Protein AF-A0A2V9UXM9-F1 (afdb_monomer)

Structure (mmCIF, N/CA/C/O backbone):
data_AF-A0A2V9UXM9-F1
#
_entry.id   AF-A0A2V9UXM9-F1
#
loop_
_atom_site.group_PDB
_atom_site.id
_atom_site.type_symbol
_atom_site.label_atom_id
_atom_site.label_alt_id
_atom_site.label_comp_id
_atom_site.label_asym_id
_atom_site.label_entity_id
_atom_site.label_seq_id
_atom_site.pdbx_PDB_ins_code
_atom_site.Cartn_x
_atom_site.Cartn_y
_atom_site.Cartn_z
_atom_site.occupancy
_atom_site.B_iso_or_equiv
_atom_site.auth_seq_id
_atom_site.auth_comp_id
_atom_site.auth_asym_id
_atom_site.auth_atom_id
_atom_site.pdbx_PDB_model_num
ATOM 1 N N . MET A 1 1 ? 67.123 53.754 -34.603 1.00 48.16 1 MET A N 1
ATOM 2 C CA . MET A 1 1 ? 66.438 54.864 -33.913 1.00 48.16 1 MET A CA 1
ATOM 3 C C . MET A 1 1 ? 65.386 55.416 -34.866 1.00 48.16 1 MET A C 1
ATOM 5 O O . MET A 1 1 ? 65.710 56.245 -35.702 1.00 48.16 1 MET A O 1
ATOM 9 N N . ALA A 1 2 ? 64.176 54.862 -34.823 1.00 44.53 2 ALA A N 1
ATOM 10 C CA . ALA A 1 2 ? 63.003 55.353 -35.542 1.00 44.53 2 ALA A CA 1
ATOM 11 C C . ALA A 1 2 ? 61.770 54.909 -34.738 1.00 44.53 2 ALA A C 1
ATOM 13 O O . ALA A 1 2 ? 61.532 53.713 -34.603 1.00 44.53 2 ALA A O 1
ATOM 14 N N . ALA A 1 3 ? 61.068 55.868 -34.140 1.00 51.66 3 ALA A N 1
ATOM 15 C CA . ALA A 1 3 ? 59.636 55.769 -33.827 1.00 51.66 3 ALA A CA 1
ATOM 16 C C . ALA A 1 3 ? 58.876 56.328 -35.056 1.00 51.66 3 ALA A C 1
ATOM 18 O O . ALA A 1 3 ? 59.526 57.072 -35.807 1.00 51.66 3 ALA A O 1
ATOM 19 N N . PRO A 1 4 ? 57.586 56.007 -35.331 1.00 61.12 4 PRO A N 1
ATOM 20 C CA . PRO A 1 4 ? 56.415 56.277 -34.452 1.00 61.12 4 PRO A CA 1
ATOM 21 C C . PRO A 1 4 ? 55.243 55.258 -34.684 1.00 61.12 4 PRO A C 1
ATOM 23 O O . PRO A 1 4 ? 55.532 54.184 -35.213 1.00 61.12 4 PRO A O 1
ATOM 26 N N . PRO A 1 5 ? 53.932 55.547 -34.485 1.00 53.12 5 PRO A N 1
ATOM 27 C CA . PRO A 1 5 ? 53.179 56.210 -33.401 1.00 53.12 5 PRO A CA 1
ATOM 28 C C . PRO A 1 5 ? 52.041 55.329 -32.792 1.00 53.12 5 PRO A C 1
ATOM 30 O O . PRO A 1 5 ? 51.578 54.369 -33.397 1.00 53.12 5 PRO A O 1
ATOM 33 N N . ASP A 1 6 ? 51.643 55.705 -31.577 1.00 50.19 6 ASP A N 1
ATOM 34 C CA . ASP A 1 6 ? 50.312 55.896 -30.958 1.00 50.19 6 ASP A CA 1
ATOM 35 C C . ASP A 1 6 ? 49.079 54.998 -31.246 1.00 50.19 6 ASP A C 1
ATOM 37 O O . ASP A 1 6 ? 48.639 54.836 -32.377 1.00 50.19 6 ASP A O 1
ATOM 41 N N . ASP A 1 7 ? 48.455 54.638 -30.113 1.00 41.84 7 ASP A N 1
ATOM 42 C CA . ASP A 1 7 ? 47.025 54.425 -29.814 1.00 41.84 7 ASP A CA 1
ATOM 43 C C . ASP A 1 7 ? 46.310 53.165 -30.337 1.00 41.84 7 ASP A C 1
ATOM 45 O O . ASP A 1 7 ? 46.231 52.892 -31.527 1.00 41.84 7 ASP A O 1
ATOM 49 N N . ASP A 1 8 ? 45.797 52.376 -29.386 1.00 41.94 8 ASP A N 1
ATOM 50 C CA . ASP A 1 8 ? 44.378 52.019 -29.326 1.00 41.94 8 ASP A CA 1
ATOM 51 C C . ASP A 1 8 ? 44.132 51.091 -28.133 1.00 41.94 8 ASP A C 1
ATOM 53 O O . ASP A 1 8 ? 44.430 49.891 -28.101 1.00 41.94 8 ASP A O 1
ATOM 57 N N . THR A 1 9 ? 43.530 51.691 -27.118 1.00 47.31 9 THR A N 1
ATOM 58 C CA . THR A 1 9 ? 42.934 51.020 -25.971 1.00 47.31 9 THR A CA 1
ATOM 59 C C . THR A 1 9 ? 41.868 50.031 -26.454 1.00 47.31 9 THR A C 1
ATOM 61 O O . THR A 1 9 ? 40.832 50.435 -26.980 1.00 47.31 9 THR A O 1
ATOM 64 N N . LYS A 1 10 ? 42.057 48.726 -26.227 1.00 40.53 10 LYS A N 1
ATOM 65 C CA . LYS A 1 10 ? 40.955 47.758 -26.327 1.00 40.53 10 LYS A CA 1
ATOM 66 C C . LYS A 1 10 ? 41.000 46.744 -25.195 1.00 40.53 10 LYS A C 1
ATOM 68 O O . LYS A 1 10 ? 41.534 45.644 -25.311 1.00 40.53 10 LYS A O 1
ATOM 73 N N . THR A 1 11 ? 40.362 47.146 -24.098 1.00 46.47 11 THR A N 1
ATOM 74 C CA . THR A 1 11 ? 39.649 46.269 -23.168 1.00 46.47 11 THR A CA 1
ATOM 75 C C . THR A 1 11 ? 38.860 45.243 -23.981 1.00 46.47 11 THR A C 1
ATOM 77 O O . THR A 1 11 ? 37.779 45.538 -24.486 1.00 46.47 11 THR A O 1
ATOM 80 N N . SER A 1 12 ? 39.420 44.046 -24.160 1.00 42.12 12 SER A N 1
ATOM 81 C CA . SER A 1 12 ? 38.653 42.893 -24.617 1.00 42.12 12 SER A CA 1
ATOM 82 C C . SER A 1 12 ? 38.153 42.175 -23.375 1.00 42.12 12 SER A C 1
ATOM 84 O O . SER A 1 12 ? 38.878 41.500 -22.649 1.00 42.12 12 SER A O 1
ATOM 86 N N . SER A 1 13 ? 36.887 42.444 -23.094 1.00 40.38 13 SER A N 1
ATOM 87 C CA . SER A 1 13 ? 36.035 41.678 -22.210 1.00 40.38 13 SER A CA 1
ATOM 88 C C . SER A 1 13 ? 36.143 40.196 -22.567 1.00 40.38 13 SER A C 1
ATOM 90 O O . SER A 1 13 ? 35.614 39.744 -23.582 1.00 40.38 13 SER A O 1
ATOM 92 N N . ALA A 1 14 ? 36.832 39.434 -21.719 1.00 40.66 14 ALA A N 1
ATOM 93 C CA . ALA A 1 14 ? 36.691 37.991 -21.693 1.00 40.66 14 ALA A CA 1
ATOM 94 C C . ALA A 1 14 ? 35.235 37.702 -21.313 1.00 40.66 14 ALA A C 1
ATOM 96 O O . ALA A 1 14 ? 34.818 37.887 -20.173 1.00 40.66 14 ALA A O 1
ATOM 97 N N . SER A 1 15 ? 34.441 37.346 -22.318 1.00 41.12 15 SER A N 1
ATOM 98 C CA . SER A 1 15 ? 33.074 36.881 -22.168 1.00 41.12 15 SER A CA 1
ATOM 99 C C . SER A 1 15 ? 33.080 35.622 -21.307 1.00 41.12 15 SER A C 1
ATOM 101 O O . SER A 1 15 ? 33.450 34.545 -21.778 1.00 41.12 15 SER A O 1
ATOM 103 N N . GLU A 1 16 ? 32.675 35.766 -20.049 1.00 45.84 16 GLU A N 1
ATOM 104 C CA . GLU A 1 16 ? 32.246 34.656 -19.210 1.00 45.84 16 GLU A CA 1
ATOM 105 C C . GLU A 1 16 ? 31.132 33.914 -19.953 1.00 45.84 16 GLU A C 1
ATOM 107 O O . GLU A 1 16 ? 30.004 34.394 -20.087 1.00 45.84 16 GLU A O 1
ATOM 112 N N . SER A 1 17 ? 31.456 32.741 -20.496 1.00 46.38 17 SER A N 1
ATOM 113 C CA . SER A 1 17 ? 30.447 31.815 -20.980 1.00 46.38 17 SER A CA 1
ATOM 114 C C . SER A 1 17 ? 29.635 31.376 -19.767 1.00 46.38 17 SER A C 1
ATOM 116 O O . SER A 1 17 ? 30.098 30.548 -18.978 1.00 46.38 17 SER A O 1
ATOM 118 N N . SER A 1 18 ? 28.438 31.938 -19.588 1.00 49.28 18 SER A N 1
ATOM 119 C CA . SER A 1 18 ? 27.496 31.421 -18.604 1.00 49.28 18 SER A CA 1
ATOM 120 C C . SER A 1 18 ? 27.137 29.997 -19.028 1.00 49.28 18 SER A C 1
ATOM 122 O O . SER A 1 18 ? 26.303 29.782 -19.913 1.00 49.28 18 SER A O 1
ATOM 124 N N . ALA A 1 19 ? 27.804 29.014 -18.433 1.00 53.72 19 ALA A N 1
ATOM 125 C CA . ALA A 1 19 ? 27.350 27.641 -18.455 1.00 53.72 19 ALA A CA 1
ATOM 126 C C . ALA A 1 19 ? 25.991 27.632 -17.749 1.00 53.72 19 ALA A C 1
ATOM 128 O O . ALA A 1 19 ? 25.904 27.674 -16.522 1.00 53.72 19 ALA A O 1
ATOM 129 N N . SER A 1 20 ? 24.917 27.666 -18.532 1.00 50.28 20 SER A N 1
ATOM 130 C CA . SER A 1 20 ? 23.569 27.472 -18.025 1.00 50.28 20 SER A CA 1
ATOM 131 C C . SER A 1 20 ? 23.452 26.007 -17.621 1.00 50.28 20 SER A C 1
ATOM 133 O O . SER A 1 20 ? 23.173 25.120 -18.426 1.00 50.28 20 SER A O 1
ATOM 135 N N . VAL A 1 21 ? 23.725 25.732 -16.348 1.00 59.44 21 VAL A N 1
ATOM 136 C CA . VAL A 1 21 ? 23.375 24.453 -15.740 1.00 59.44 21 VAL A CA 1
ATOM 137 C C . VAL A 1 21 ? 21.852 24.390 -15.757 1.00 59.44 21 VAL A C 1
ATOM 139 O O . VAL A 1 21 ? 21.185 25.040 -14.956 1.00 59.44 21 VAL A O 1
ATOM 142 N N . SER A 1 22 ? 21.290 23.658 -16.720 1.00 58.38 22 SER A N 1
ATOM 143 C CA . SER A 1 22 ? 19.868 23.326 -16.698 1.00 58.38 22 SER A CA 1
ATOM 144 C C . SER A 1 22 ? 19.607 22.554 -15.401 1.00 58.38 22 SER A C 1
ATOM 146 O O . SER A 1 22 ? 20.217 21.500 -15.211 1.00 58.38 22 SER A O 1
ATOM 148 N N . PRO A 1 23 ? 18.733 23.031 -14.498 1.00 54.16 23 PRO A N 1
ATOM 149 C CA . PRO A 1 23 ? 18.474 22.401 -13.209 1.00 54.16 23 PRO A CA 1
ATOM 150 C C . PRO A 1 23 ? 17.527 21.211 -13.385 1.00 54.16 23 PRO A C 1
ATOM 152 O O . PRO A 1 23 ? 16.615 21.002 -12.589 1.00 54.16 23 PRO A O 1
ATOM 155 N N . ASN A 1 24 ? 17.739 20.403 -14.424 1.00 54.91 24 ASN A N 1
ATOM 156 C CA . ASN A 1 24 ? 17.132 19.089 -14.522 1.00 54.91 24 ASN A CA 1
ATOM 157 C C . ASN A 1 24 ? 17.921 18.160 -13.594 1.00 54.91 24 ASN A C 1
ATOM 159 O O . ASN A 1 24 ? 18.583 17.222 -14.034 1.00 54.91 24 ASN A O 1
ATOM 163 N N . SER A 1 25 ? 17.851 18.442 -12.289 1.00 51.62 25 SER A N 1
ATOM 164 C CA . SER A 1 25 ? 17.969 17.401 -11.279 1.00 51.62 25 SER A CA 1
ATOM 165 C C . SER A 1 25 ? 16.931 16.359 -11.657 1.00 51.62 25 SER A C 1
ATOM 167 O O . SER A 1 25 ? 15.733 16.583 -11.482 1.00 51.62 25 SER A O 1
ATOM 169 N N . VAL A 1 26 ? 17.382 15.253 -12.245 1.00 59.22 26 VAL A N 1
ATOM 170 C CA . VAL A 1 26 ? 16.558 14.062 -12.421 1.00 59.22 26 VAL A CA 1
ATOM 171 C C . VAL A 1 26 ? 16.116 13.684 -11.015 1.00 59.22 26 VAL A C 1
ATOM 173 O O . VAL A 1 26 ? 16.916 13.240 -10.195 1.00 59.22 26 VAL A O 1
ATOM 176 N N . SER A 1 27 ? 14.872 14.024 -10.691 1.00 60.75 27 SER A N 1
ATOM 177 C CA . SER A 1 27 ? 14.311 13.803 -9.369 1.00 60.75 27 SER A CA 1
ATOM 178 C C . SER A 1 27 ? 14.287 12.296 -9.147 1.00 60.75 27 SER A C 1
ATOM 180 O O . SER A 1 27 ? 13.671 11.582 -9.937 1.00 60.75 27 SER A O 1
ATOM 182 N N . ASP A 1 28 ? 14.976 11.815 -8.109 1.00 64.56 28 ASP A N 1
ATOM 183 C CA . ASP A 1 28 ? 14.894 10.420 -7.674 1.00 64.56 28 ASP A CA 1
ATOM 184 C C . ASP A 1 28 ? 13.514 10.204 -7.043 1.00 64.56 28 ASP A C 1
ATOM 186 O O . ASP A 1 28 ? 13.317 10.279 -5.829 1.00 64.56 28 ASP A O 1
ATOM 190 N N . GLN A 1 29 ? 12.510 10.084 -7.909 1.00 78.75 29 GLN A N 1
ATOM 191 C CA . GLN A 1 29 ? 11.149 9.769 -7.531 1.00 78.75 29 GLN A CA 1
ATOM 192 C C . GLN A 1 29 ? 10.839 8.336 -7.935 1.00 78.75 29 GLN A C 1
ATOM 194 O O . GLN A 1 29 ? 11.116 7.929 -9.067 1.00 78.75 29 GLN A O 1
ATOM 199 N N . PRO A 1 30 ? 10.220 7.563 -7.030 1.00 82.44 30 PRO A N 1
ATOM 200 C CA . PRO A 1 30 ? 9.741 6.249 -7.391 1.00 82.44 30 PRO A CA 1
ATOM 201 C C . PRO A 1 30 ? 8.669 6.383 -8.472 1.00 82.44 30 PRO A C 1
ATOM 203 O O . PRO A 1 30 ? 7.796 7.249 -8.402 1.00 82.44 30 PRO A O 1
ATOM 206 N N . THR A 1 31 ? 8.733 5.508 -9.468 1.00 85.75 31 THR A N 1
ATOM 207 C CA . THR A 1 31 ? 7.839 5.540 -10.625 1.00 85.75 31 THR A CA 1
ATOM 208 C C . THR A 1 31 ? 6.955 4.301 -10.673 1.00 85.75 31 THR A C 1
ATOM 210 O O . THR A 1 31 ? 7.326 3.223 -10.204 1.00 85.75 31 THR A O 1
ATOM 213 N N . ARG A 1 32 ? 5.7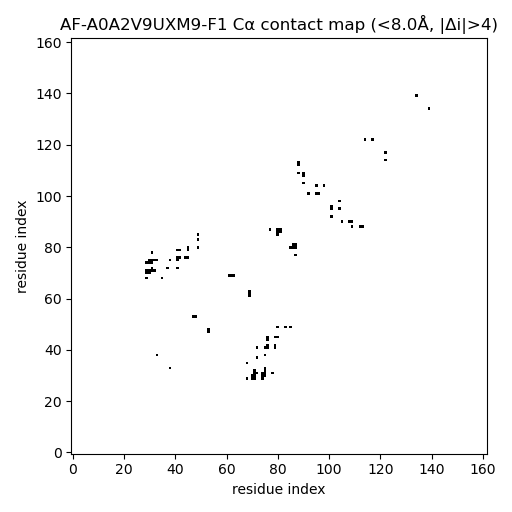65 4.470 -11.250 1.00 87.06 32 ARG A N 1
ATOM 214 C CA . ARG A 1 32 ? 4.841 3.378 -11.587 1.00 87.06 32 ARG A CA 1
ATOM 215 C C . ARG A 1 32 ? 5.173 2.750 -12.940 1.00 87.06 32 ARG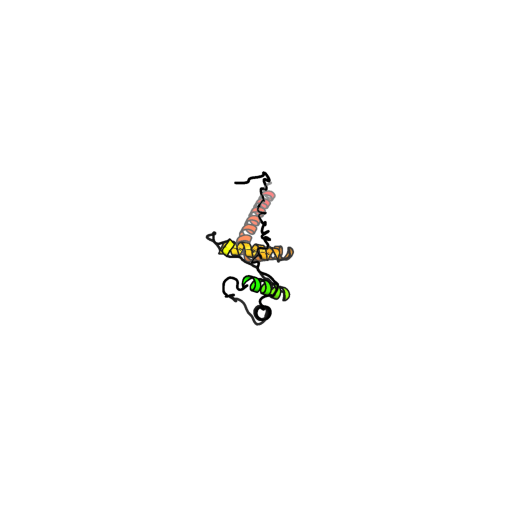 A C 1
ATOM 217 O O . ARG A 1 32 ? 4.698 1.661 -13.240 1.00 87.06 32 ARG A O 1
ATOM 224 N N . GLU A 1 33 ? 5.980 3.422 -13.753 1.00 84.06 33 GLU A N 1
ATOM 225 C CA . GLU A 1 33 ? 6.409 2.905 -15.047 1.00 84.06 33 GLU A CA 1
ATOM 226 C C . GLU A 1 33 ? 7.507 1.860 -14.861 1.00 84.06 33 GLU A C 1
ATOM 228 O O . GLU A 1 33 ? 8.443 2.044 -14.080 1.00 84.06 33 GLU A O 1
ATOM 233 N N . ASP A 1 34 ? 7.390 0.738 -15.570 1.00 83.25 34 ASP A N 1
ATOM 234 C CA . ASP A 1 34 ? 8.382 -0.325 -15.484 1.00 83.25 34 ASP A CA 1
ATOM 235 C C . ASP A 1 34 ? 9.564 -0.071 -16.423 1.00 83.25 34 ASP A C 1
ATOM 237 O O . ASP A 1 34 ? 9.605 -0.562 -17.549 1.00 83.25 34 ASP A O 1
ATOM 241 N N . THR A 1 35 ? 10.533 0.706 -15.944 1.00 84.62 35 THR A N 1
ATOM 242 C CA . THR A 1 35 ? 11.809 0.950 -16.635 1.00 84.62 35 THR A CA 1
ATOM 243 C C . THR A 1 35 ? 12.917 -0.020 -16.215 1.00 84.62 35 THR A C 1
ATOM 245 O O . THR A 1 35 ? 13.929 -0.123 -16.903 1.00 84.62 35 THR A O 1
ATOM 248 N N . LEU A 1 36 ? 12.731 -0.745 -15.103 1.00 83.94 36 LEU A N 1
ATOM 249 C CA . LEU A 1 36 ? 13.722 -1.655 -14.508 1.00 83.94 36 LEU A CA 1
ATOM 250 C C . LEU A 1 36 ? 13.413 -3.143 -14.750 1.00 83.94 36 LEU A C 1
ATOM 252 O O . LEU A 1 36 ? 14.186 -4.004 -14.334 1.00 83.94 36 LEU A O 1
ATOM 256 N N . GLY A 1 37 ? 12.307 -3.460 -15.428 1.00 87.62 37 GLY A N 1
ATOM 257 C CA . GLY A 1 37 ? 11.920 -4.830 -15.771 1.00 87.62 37 GLY A CA 1
ATOM 258 C C . GLY A 1 37 ? 11.339 -5.617 -14.595 1.00 87.62 37 GLY A C 1
ATOM 259 O O . GLY A 1 37 ? 11.495 -6.837 -14.525 1.00 87.62 37 GLY A O 1
ATOM 260 N N . PHE A 1 38 ? 10.682 -4.947 -13.650 1.00 92.62 38 PHE A N 1
ATOM 261 C CA . PHE A 1 38 ? 10.063 -5.572 -12.482 1.00 92.62 38 PHE A CA 1
ATOM 262 C C . PHE A 1 38 ? 8.733 -6.254 -12.770 1.00 92.62 38 PHE A C 1
ATOM 264 O O . PHE A 1 38 ? 8.303 -7.078 -11.959 1.00 92.62 38 PHE A O 1
ATOM 271 N N . LYS A 1 39 ? 8.097 -5.980 -13.912 1.00 92.19 39 LYS A N 1
ATOM 272 C CA . LYS A 1 39 ? 6.795 -6.540 -14.290 1.00 92.19 39 LYS A CA 1
ATOM 273 C C . LYS A 1 39 ? 6.623 -8.045 -14.027 1.00 92.19 39 LYS A C 1
ATOM 275 O O . LYS A 1 39 ? 5.606 -8.383 -13.424 1.00 92.19 39 LYS A O 1
ATOM 280 N N . PRO A 1 40 ? 7.541 -8.962 -14.407 1.00 93.94 40 PRO A N 1
ATOM 281 C CA . PRO A 1 40 ? 7.363 -10.389 -14.120 1.00 93.94 40 PRO A CA 1
ATOM 282 C C . PRO A 1 40 ? 7.322 -10.691 -12.615 1.00 93.94 40 PRO A C 1
ATOM 284 O O . PRO A 1 40 ? 6.478 -11.465 -12.166 1.00 93.94 40 PRO A O 1
ATOM 287 N N . ASN A 1 41 ? 8.175 -10.038 -11.824 1.00 94.38 41 ASN A N 1
ATOM 288 C CA . ASN A 1 41 ? 8.230 -10.225 -10.373 1.00 94.38 41 ASN A CA 1
ATOM 289 C C . ASN A 1 41 ? 6.996 -9.622 -9.690 1.00 94.38 41 ASN A C 1
ATOM 291 O O . ASN A 1 41 ? 6.380 -10.260 -8.838 1.00 94.38 41 ASN A O 1
ATOM 295 N N . VAL A 1 42 ? 6.600 -8.416 -10.100 1.00 96.12 42 VAL A N 1
ATOM 296 C CA . VAL A 1 42 ? 5.386 -7.741 -9.628 1.00 96.12 42 VAL A CA 1
ATOM 297 C C . VAL A 1 42 ? 4.148 -8.590 -9.914 1.00 96.12 42 VAL A C 1
ATOM 299 O O . VAL A 1 42 ? 3.304 -8.755 -9.034 1.00 96.12 42 VAL A O 1
ATOM 302 N N . GLU A 1 43 ? 4.044 -9.166 -11.114 1.00 95.75 43 GLU A N 1
ATOM 303 C CA . GLU A 1 43 ? 2.925 -10.034 -11.481 1.00 95.75 43 GLU A CA 1
ATOM 304 C C . GLU A 1 43 ? 2.887 -11.291 -10.613 1.00 95.75 43 GLU A C 1
ATOM 306 O O . GLU A 1 43 ? 1.838 -11.603 -10.050 1.00 95.75 43 GLU A O 1
ATOM 311 N N . ALA A 1 44 ? 4.019 -11.985 -10.467 1.00 95.75 44 ALA A N 1
ATOM 312 C CA . ALA A 1 44 ? 4.105 -13.210 -9.678 1.00 95.75 44 ALA A CA 1
ATOM 313 C C . ALA A 1 44 ? 3.708 -12.966 -8.215 1.00 95.75 44 ALA A C 1
ATOM 315 O O . ALA A 1 44 ? 2.863 -13.682 -7.674 1.00 95.75 44 ALA A O 1
ATOM 316 N N . VAL A 1 45 ? 4.246 -11.908 -7.599 1.00 96.19 45 VAL A N 1
ATOM 317 C CA . VAL A 1 45 ? 3.911 -11.535 -6.219 1.00 96.19 45 VAL A CA 1
ATOM 318 C C . VAL A 1 45 ? 2.442 -11.128 -6.111 1.00 96.19 45 VAL A C 1
ATOM 320 O O . VAL A 1 45 ? 1.752 -11.574 -5.198 1.00 96.19 45 VAL A O 1
ATOM 323 N N . ALA A 1 46 ? 1.911 -10.346 -7.053 1.00 95.75 46 ALA A N 1
ATOM 324 C CA . ALA A 1 46 ? 0.502 -9.964 -7.033 1.00 95.75 46 ALA A CA 1
ATOM 325 C C . ALA A 1 46 ? -0.431 -11.172 -7.193 1.00 95.75 46 ALA A C 1
ATOM 327 O O . ALA A 1 46 ? -1.458 -11.234 -6.524 1.00 95.75 46 ALA A O 1
ATOM 328 N N . VAL A 1 47 ? -0.120 -12.123 -8.083 1.00 94.94 47 VAL A N 1
ATOM 329 C CA . VAL A 1 47 ? -0.862 -13.391 -8.221 1.00 94.94 47 VAL A CA 1
ATOM 330 C C . VAL A 1 47 ? -0.831 -14.155 -6.908 1.00 94.94 47 VAL A C 1
ATOM 332 O O . VAL A 1 47 ? -1.895 -14.492 -6.401 1.00 94.94 47 VAL A O 1
ATOM 335 N N . PHE A 1 48 ? 0.352 -14.354 -6.333 1.00 95.19 48 PHE A N 1
ATOM 336 C CA . PHE A 1 48 ? 0.511 -15.059 -5.067 1.00 95.19 48 PHE A CA 1
ATOM 337 C C . PHE A 1 48 ? -0.318 -14.419 -3.944 1.00 95.19 48 PHE A C 1
ATOM 339 O O . PHE A 1 48 ? -1.107 -15.105 -3.301 1.00 95.19 48 PHE A O 1
ATOM 346 N N . LEU A 1 49 ? -0.221 -13.098 -3.761 1.00 94.62 49 LEU A N 1
ATOM 347 C CA . LEU A 1 49 ? -0.924 -12.369 -2.698 1.00 94.62 49 LEU A CA 1
ATOM 348 C C . LEU A 1 49 ? -2.449 -12.292 -2.883 1.00 94.62 49 LEU A C 1
ATOM 350 O O . LEU A 1 49 ? -3.155 -11.995 -1.924 1.00 94.62 49 LEU A O 1
ATOM 354 N N . THR A 1 50 ? -2.963 -12.510 -4.097 1.00 93.00 50 THR A N 1
ATOM 355 C CA . THR A 1 50 ? -4.407 -12.413 -4.404 1.00 93.00 50 THR A CA 1
ATOM 356 C C . THR A 1 50 ? -5.063 -13.764 -4.682 1.00 93.00 50 THR A C 1
ATOM 358 O O . THR A 1 50 ? -6.249 -13.810 -5.005 1.00 93.00 50 THR A O 1
ATOM 361 N N . HIS A 1 51 ? -4.314 -14.861 -4.561 1.00 94.38 51 HIS A N 1
ATOM 362 C CA . HIS A 1 51 ? -4.821 -16.208 -4.793 1.00 94.38 51 HIS A CA 1
ATOM 363 C C . HIS A 1 51 ? -5.769 -16.657 -3.666 1.00 94.38 51 HIS A C 1
ATOM 365 O O . HIS A 1 51 ? -5.556 -16.321 -2.504 1.00 94.38 51 HIS A O 1
ATOM 371 N N . SER A 1 52 ? -6.800 -17.448 -3.992 1.00 92.06 52 SER A N 1
ATOM 372 C CA . SER A 1 52 ? -7.813 -17.921 -3.026 1.00 92.06 52 SER A CA 1
ATOM 373 C C . SER A 1 52 ? -7.232 -18.801 -1.9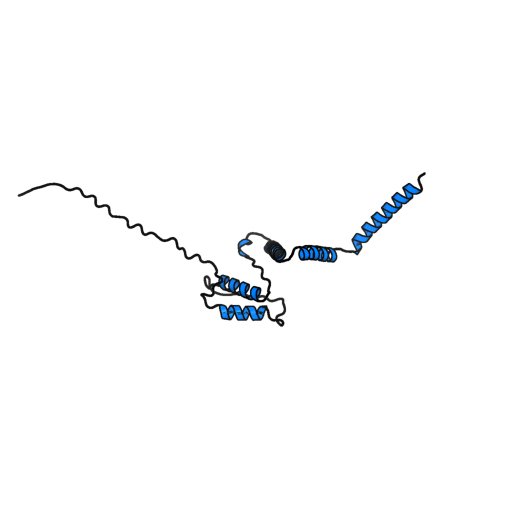18 1.00 92.06 52 SER A C 1
ATOM 375 O O . SER A 1 52 ? -7.665 -18.729 -0.772 1.00 92.06 52 SER A O 1
ATOM 377 N N . GLU A 1 53 ? -6.228 -19.596 -2.282 1.00 94.25 53 GLU A N 1
ATOM 378 C CA . GLU A 1 53 ? -5.501 -20.515 -1.394 1.00 94.25 53 GLU A CA 1
ATOM 379 C C . GLU A 1 53 ? -4.461 -19.809 -0.507 1.00 94.25 53 GLU A C 1
ATOM 381 O O . GLU A 1 53 ? -3.859 -20.422 0.374 1.00 94.25 53 GLU A O 1
ATOM 386 N N . THR A 1 54 ? -4.211 -18.518 -0.737 1.00 91.44 54 THR A N 1
ATOM 387 C CA . THR A 1 54 ? -3.254 -17.743 0.053 1.00 91.44 54 THR A CA 1
ATOM 388 C C . THR A 1 54 ? -3.967 -17.162 1.272 1.00 91.44 54 THR A C 1
ATOM 390 O O . THR A 1 54 ? -4.688 -16.168 1.180 1.00 91.44 54 THR A O 1
ATOM 393 N N . HIS A 1 55 ? -3.764 -17.778 2.438 1.00 89.19 55 HIS A N 1
ATOM 394 C CA . HIS A 1 55 ? -4.424 -17.374 3.681 1.00 89.19 55 HIS A CA 1
ATOM 395 C C . HIS A 1 55 ? -3.531 -16.468 4.559 1.00 89.19 55 HIS A C 1
ATOM 397 O O . HIS A 1 55 ? -2.349 -16.760 4.731 1.00 89.19 55 HIS A O 1
ATOM 403 N N . PRO A 1 56 ? -4.071 -15.379 5.145 1.00 88.69 56 PRO A N 1
ATOM 404 C CA . PRO A 1 56 ? -3.350 -14.538 6.106 1.00 88.69 56 PRO A CA 1
ATOM 405 C C . PRO A 1 56 ? -3.166 -15.243 7.469 1.00 88.69 56 PRO A C 1
ATOM 407 O O . PRO A 1 56 ? -3.962 -16.125 7.799 1.00 88.69 56 PRO A O 1
ATOM 410 N N . PRO A 1 57 ? -2.202 -14.820 8.316 1.00 90.56 57 PRO A N 1
ATOM 411 C CA . PRO A 1 57 ? -1.306 -13.667 8.169 1.00 90.56 57 PRO A CA 1
ATOM 412 C C . PRO A 1 57 ? -0.054 -13.978 7.337 1.00 90.56 57 PRO A C 1
ATOM 414 O O . PRO A 1 57 ? 0.536 -15.046 7.460 1.00 90.56 57 PRO A O 1
ATOM 417 N N . LEU A 1 58 ? 0.379 -13.017 6.518 1.00 90.94 58 LEU A N 1
ATOM 418 C CA . LEU A 1 58 ? 1.580 -13.129 5.688 1.00 90.94 58 LEU A CA 1
ATOM 419 C C . LEU A 1 58 ? 2.400 -11.847 5.777 1.00 90.94 58 LEU A C 1
ATOM 421 O O . LEU A 1 58 ? 1.844 -10.748 5.774 1.00 90.94 58 LEU A O 1
ATOM 425 N N . THR A 1 59 ? 3.718 -12.008 5.791 1.00 92.62 59 THR A N 1
ATOM 426 C CA . THR A 1 59 ? 4.679 -10.905 5.776 1.00 92.62 59 THR A CA 1
ATOM 427 C C . THR A 1 59 ? 5.629 -11.114 4.608 1.00 92.62 59 THR A C 1
ATOM 429 O O . THR A 1 59 ? 6.216 -12.184 4.472 1.00 92.62 59 THR A O 1
ATOM 432 N N . LEU A 1 60 ? 5.770 -10.093 3.765 1.00 93.38 60 LEU A N 1
ATOM 433 C CA . LEU A 1 60 ? 6.678 -10.089 2.623 1.00 93.38 60 LEU A CA 1
ATOM 434 C C . LEU A 1 60 ? 7.685 -8.949 2.789 1.00 93.38 60 LEU A C 1
ATOM 436 O O . LEU A 1 60 ? 7.293 -7.812 3.048 1.00 93.38 60 LEU A O 1
ATOM 440 N N . SER A 1 61 ? 8.970 -9.266 2.630 1.00 94.75 61 SER A N 1
ATOM 441 C CA . SER A 1 61 ? 10.072 -8.299 2.621 1.00 94.75 61 SER A CA 1
ATOM 442 C C . SER A 1 61 ? 10.531 -8.054 1.183 1.00 94.75 61 SER A C 1
ATOM 444 O O . SER A 1 61 ? 10.625 -8.996 0.397 1.00 94.75 61 SER A O 1
ATOM 446 N N . VAL A 1 62 ? 10.813 -6.796 0.835 1.00 93.81 62 VAL A N 1
ATOM 447 C CA . VAL A 1 62 ? 11.407 -6.415 -0.456 1.00 93.81 62 VAL A CA 1
ATOM 448 C C . VAL A 1 62 ? 12.815 -5.898 -0.202 1.00 93.81 62 VAL A C 1
ATOM 450 O O . VAL A 1 62 ? 13.002 -4.819 0.362 1.00 93.81 62 VAL A O 1
ATOM 453 N N . GLU A 1 63 ? 13.806 -6.663 -0.645 1.00 93.69 63 GLU A N 1
ATOM 454 C CA . GLU A 1 63 ? 15.222 -6.398 -0.396 1.00 93.69 63 GLU A CA 1
ATOM 455 C C . GLU A 1 63 ? 15.947 -5.945 -1.667 1.00 93.69 63 GLU A C 1
ATOM 457 O O . GLU A 1 63 ? 15.531 -6.230 -2.789 1.00 93.69 63 GLU A O 1
ATOM 462 N N . GLY A 1 64 ? 17.033 -5.190 -1.495 1.00 91.81 64 GLY A N 1
ATOM 463 C CA . GLY A 1 64 ? 17.836 -4.676 -2.604 1.00 91.81 64 GLY A CA 1
ATOM 464 C C . GLY A 1 64 ? 18.689 -3.473 -2.210 1.00 91.81 64 GLY A C 1
ATOM 465 O O . GLY A 1 64 ? 18.379 -2.762 -1.249 1.00 91.81 64 GLY A O 1
ATOM 466 N N . ALA A 1 65 ? 19.750 -3.218 -2.977 1.00 93.69 65 ALA A N 1
ATOM 467 C CA . ALA A 1 65 ? 20.669 -2.101 -2.755 1.00 93.69 65 ALA A CA 1
ATOM 468 C C . ALA A 1 65 ? 19.963 -0.731 -2.788 1.00 93.69 65 ALA A C 1
ATOM 470 O O . ALA A 1 65 ? 18.861 -0.575 -3.324 1.00 93.69 65 ALA A O 1
ATOM 471 N N . TRP A 1 66 ? 20.574 0.293 -2.195 1.00 91.25 66 TRP A N 1
ATOM 472 C CA . TRP A 1 66 ? 20.059 1.658 -2.315 1.00 91.25 66 TRP A CA 1
ATOM 473 C C . TRP A 1 66 ? 20.034 2.094 -3.793 1.00 91.25 66 TRP A C 1
ATOM 475 O O . TRP A 1 66 ? 20.910 1.710 -4.561 1.00 91.25 66 TRP A O 1
ATOM 485 N N . GLY A 1 67 ? 18.983 2.802 -4.215 1.00 88.56 67 GLY A N 1
ATOM 486 C CA . GLY A 1 67 ? 18.764 3.147 -5.628 1.00 88.56 67 GLY A CA 1
ATOM 487 C C . GLY A 1 67 ? 18.263 2.003 -6.528 1.00 88.56 67 GLY A C 1
ATOM 488 O O . GLY A 1 67 ? 17.985 2.232 -7.698 1.00 88.56 67 GLY A O 1
ATOM 489 N N . SER A 1 68 ? 18.058 0.782 -6.015 1.00 89.19 68 SER A N 1
ATOM 490 C CA . SER A 1 68 ? 17.602 -0.358 -6.834 1.00 89.19 68 SER A CA 1
ATOM 491 C C . SER A 1 68 ? 16.116 -0.325 -7.226 1.00 89.19 68 SER A C 1
ATOM 493 O O . SER A 1 68 ? 15.593 -1.336 -7.675 1.00 89.19 68 SER A O 1
ATOM 495 N N . GLY A 1 69 ? 15.387 0.766 -6.976 1.00 92.12 69 GLY A N 1
ATOM 496 C CA . GLY A 1 69 ? 13.976 0.883 -7.363 1.00 92.12 69 GLY A CA 1
ATOM 497 C C . GLY A 1 69 ? 12.957 0.117 -6.503 1.00 92.12 69 GLY A C 1
ATOM 498 O O . GLY A 1 69 ? 11.833 -0.080 -6.950 1.00 92.12 69 GLY A O 1
ATOM 499 N N . LYS A 1 70 ? 13.280 -0.283 -5.262 1.00 94.06 70 LYS A N 1
ATOM 500 C CA . LYS A 1 70 ? 12.334 -0.974 -4.346 1.00 94.06 70 LYS A CA 1
ATOM 501 C C . LYS A 1 70 ? 11.011 -0.223 -4.157 1.00 94.06 70 LYS A C 1
ATOM 503 O O . LYS A 1 70 ? 9.942 -0.823 -4.164 1.00 94.06 70 LYS A O 1
ATOM 508 N N . SER A 1 71 ? 11.078 1.099 -4.005 1.00 93.00 71 SER A N 1
ATOM 509 C CA . SER A 1 71 ? 9.883 1.936 -3.875 1.00 93.00 71 SER A CA 1
ATOM 510 C C . SER A 1 71 ? 9.044 1.916 -5.159 1.00 93.00 71 SER A C 1
ATOM 512 O O . SER A 1 71 ? 7.828 1.780 -5.077 1.00 93.00 71 SER A O 1
ATOM 514 N N . SER A 1 72 ? 9.680 1.957 -6.336 1.00 93.75 72 SER A N 1
ATOM 515 C CA . SER A 1 72 ? 9.009 1.786 -7.635 1.00 93.75 72 SER A CA 1
ATOM 516 C C . SER A 1 72 ? 8.362 0.402 -7.755 1.00 93.75 72 SER A C 1
ATOM 518 O O . SER A 1 72 ? 7.196 0.302 -8.125 1.00 93.75 72 SER A O 1
ATOM 520 N N . PHE A 1 73 ? 9.065 -0.661 -7.347 1.00 95.12 73 PHE A N 1
ATOM 521 C CA . PHE A 1 73 ? 8.517 -2.020 -7.279 1.00 95.12 73 PHE A CA 1
ATOM 522 C C . PHE A 1 73 ? 7.247 -2.076 -6.417 1.00 95.12 73 PHE A C 1
ATOM 524 O O . PHE A 1 73 ? 6.231 -2.619 -6.843 1.00 95.12 73 PHE A O 1
ATOM 531 N N . MET A 1 74 ? 7.272 -1.469 -5.226 1.00 95.50 74 MET A N 1
ATOM 532 C CA . MET A 1 74 ? 6.117 -1.428 -4.321 1.00 95.50 74 MET A CA 1
ATOM 533 C C . MET A 1 74 ? 4.936 -0.636 -4.903 1.00 95.50 74 MET A C 1
ATOM 535 O O . MET A 1 74 ? 3.787 -1.026 -4.694 1.00 95.50 74 MET A O 1
ATOM 539 N N . LEU A 1 75 ? 5.190 0.444 -5.653 1.00 95.06 75 LEU A N 1
ATOM 540 C CA . LEU A 1 75 ? 4.141 1.198 -6.353 1.00 95.06 75 LEU A CA 1
ATOM 541 C C . LEU A 1 75 ? 3.507 0.385 -7.489 1.00 95.06 75 LEU A C 1
ATOM 543 O O . LEU A 1 75 ? 2.282 0.333 -7.595 1.00 95.06 75 LEU A O 1
ATOM 547 N N . GLN A 1 76 ? 4.326 -0.286 -8.300 1.00 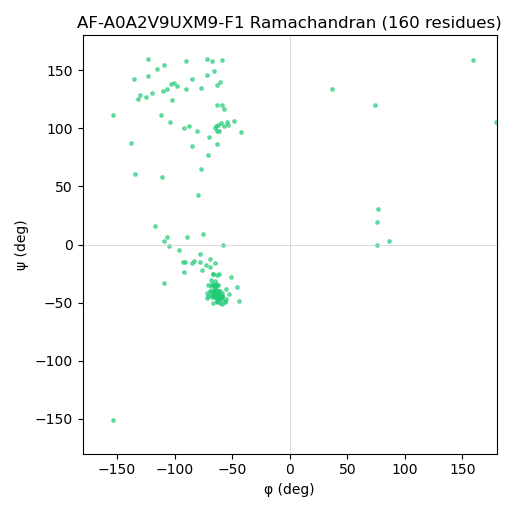95.62 76 GLN A N 1
ATOM 548 C CA . GLN A 1 76 ? 3.850 -1.174 -9.365 1.00 95.62 76 GLN A CA 1
ATOM 549 C C . GLN A 1 76 ? 3.044 -2.352 -8.795 1.00 95.62 76 GLN A C 1
ATOM 551 O O . GLN A 1 76 ? 1.986 -2.708 -9.321 1.00 95.62 76 GLN A O 1
ATOM 556 N N . LEU A 1 77 ? 3.507 -2.933 -7.684 1.00 96.50 77 LEU A N 1
ATOM 557 C CA . LEU A 1 77 ? 2.799 -3.993 -6.969 1.00 96.50 77 LEU A CA 1
ATOM 558 C C . LEU A 1 77 ? 1.458 -3.512 -6.414 1.00 96.50 77 LEU A C 1
ATOM 560 O O . LEU A 1 77 ? 0.453 -4.212 -6.552 1.00 96.50 77 LEU A O 1
ATOM 564 N N . GLU A 1 78 ? 1.415 -2.311 -5.839 1.00 95.69 78 GLU A N 1
ATOM 565 C CA . GLU A 1 78 ? 0.169 -1.688 -5.400 1.00 95.69 78 GLU A CA 1
ATOM 566 C C . GLU A 1 78 ? -0.839 -1.564 -6.551 1.00 95.69 78 GLU A C 1
ATOM 568 O O . GLU A 1 78 ? -1.993 -1.973 -6.386 1.00 95.69 78 GLU A O 1
ATOM 573 N N . ASP A 1 79 ? -0.424 -1.043 -7.709 1.00 95.00 79 ASP A N 1
ATOM 574 C CA . ASP A 1 79 ? -1.311 -0.911 -8.872 1.00 95.00 79 ASP A CA 1
ATOM 575 C C . ASP A 1 79 ? -1.853 -2.262 -9.307 1.00 95.00 79 ASP A C 1
ATOM 577 O O . ASP A 1 79 ? -3.050 -2.411 -9.579 1.00 95.00 79 ASP A O 1
ATOM 581 N N . ARG A 1 80 ? -0.992 -3.281 -9.305 1.00 95.25 80 ARG A N 1
ATOM 582 C CA . ARG A 1 80 ? -1.395 -4.614 -9.725 1.00 95.25 80 ARG A CA 1
ATOM 583 C C . ARG A 1 80 ? -2.379 -5.265 -8.757 1.00 95.25 80 ARG A C 1
ATOM 585 O O . ARG A 1 80 ? -3.343 -5.884 -9.214 1.00 95.25 80 ARG A O 1
ATOM 592 N N . ILE A 1 81 ? -2.182 -5.100 -7.449 1.00 95.06 81 ILE A N 1
ATOM 593 C CA . ILE A 1 81 ? -3.110 -5.583 -6.413 1.00 95.06 81 ILE A CA 1
ATOM 594 C C . ILE A 1 81 ? -4.455 -4.854 -6.521 1.00 95.06 81 ILE A C 1
ATOM 596 O O . ILE A 1 81 ? -5.506 -5.500 -6.508 1.00 95.06 81 ILE A O 1
ATOM 600 N N . ARG A 1 82 ? -4.445 -3.525 -6.684 1.00 93.25 82 ARG A N 1
ATOM 601 C CA . ARG A 1 82 ? -5.668 -2.721 -6.847 1.00 93.25 82 ARG A CA 1
ATOM 602 C C . ARG A 1 82 ? -6.442 -3.104 -8.105 1.00 93.25 82 ARG A C 1
ATOM 604 O O . ARG A 1 82 ? -7.664 -3.226 -8.041 1.00 93.25 82 ARG A O 1
ATOM 611 N N . ALA A 1 83 ? -5.751 -3.371 -9.214 1.00 92.81 83 ALA A N 1
ATOM 612 C CA . ALA A 1 83 ? -6.365 -3.844 -10.456 1.00 92.81 83 ALA A CA 1
ATOM 613 C C . ALA A 1 83 ? -7.080 -5.200 -10.298 1.00 92.81 83 ALA A C 1
ATOM 615 O O . ALA A 1 83 ? -8.025 -5.482 -11.029 1.00 92.81 83 ALA A O 1
ATOM 616 N N . LYS A 1 84 ? -6.671 -6.029 -9.329 1.00 91.06 84 LYS A N 1
ATOM 617 C CA . LYS A 1 84 ? -7.342 -7.292 -8.969 1.00 91.06 84 LYS A CA 1
ATOM 618 C C . LYS A 1 84 ? -8.438 -7.127 -7.905 1.00 91.06 84 LYS A C 1
ATOM 620 O O . LYS A 1 84 ? -8.975 -8.116 -7.422 1.00 91.06 84 LYS A O 1
ATOM 625 N N . GLY A 1 85 ? -8.770 -5.894 -7.517 1.00 88.94 85 GLY A N 1
ATOM 626 C CA . GLY A 1 85 ? -9.779 -5.594 -6.495 1.00 88.94 85 GLY A CA 1
ATOM 627 C C . GLY A 1 85 ? -9.255 -5.601 -5.054 1.00 88.94 85 GLY A C 1
ATOM 628 O O . GLY A 1 85 ? -10.034 -5.375 -4.124 1.00 88.94 85 GLY A O 1
ATOM 629 N N . GLY A 1 86 ? -7.950 -5.811 -4.853 1.00 88.75 86 GLY A N 1
ATOM 630 C CA . GLY A 1 86 ? -7.317 -5.742 -3.541 1.00 88.75 86 GLY A CA 1
ATOM 631 C C . GLY A 1 86 ? -7.301 -4.322 -2.965 1.00 88.75 86 GLY A C 1
ATOM 632 O O . GLY A 1 86 ? -7.397 -3.323 -3.683 1.00 88.75 86 GLY A O 1
ATOM 633 N N . LYS A 1 87 ? -7.184 -4.224 -1.639 1.00 89.06 87 LYS A N 1
ATOM 634 C CA . LYS A 1 87 ? -7.045 -2.951 -0.918 1.00 89.06 87 LYS A CA 1
ATOM 635 C C . LYS A 1 87 ? -5.635 -2.845 -0.355 1.00 89.06 87 LYS A C 1
ATOM 637 O O . LYS A 1 87 ? -5.154 -3.783 0.270 1.00 89.06 87 LYS A O 1
ATOM 642 N N . THR A 1 88 ? -4.997 -1.701 -0.570 1.00 91.62 88 THR A N 1
ATOM 643 C CA . THR A 1 88 ? -3.631 -1.421 -0.122 1.00 91.62 88 THR A CA 1
ATOM 644 C C . THR A 1 88 ? -3.622 -0.172 0.749 1.00 91.62 88 THR A C 1
ATOM 646 O O . THR A 1 88 ? -4.392 0.762 0.520 1.00 91.62 88 THR A O 1
ATOM 649 N N . VAL A 1 89 ? -2.751 -0.155 1.755 1.00 90.38 89 VAL A N 1
ATOM 650 C CA . VAL A 1 89 ? -2.506 1.012 2.605 1.00 90.38 89 VAL A CA 1
ATOM 651 C C . VAL A 1 89 ? -1.000 1.200 2.700 1.00 90.38 89 VAL A C 1
ATOM 653 O O . VAL A 1 89 ? -0.282 0.275 3.066 1.00 90.38 89 VAL A O 1
ATOM 656 N N . TRP A 1 90 ? -0.528 2.394 2.352 1.00 89.94 90 TRP A N 1
ATOM 657 C CA . TRP A 1 90 ? 0.878 2.770 2.475 1.00 89.94 90 TRP A CA 1
ATOM 658 C C . TRP A 1 90 ? 1.146 3.388 3.841 1.00 89.94 90 TRP A C 1
ATOM 660 O O . TRP A 1 90 ? 0.416 4.293 4.240 1.00 89.94 90 TRP A O 1
ATOM 670 N N . PHE A 1 91 ? 2.220 2.971 4.505 1.00 87.31 91 PHE A N 1
ATOM 671 C CA . PHE A 1 91 ? 2.707 3.567 5.748 1.00 87.31 91 PHE A CA 1
ATOM 672 C C . PHE A 1 91 ? 4.205 3.848 5.613 1.00 87.31 91 PHE A C 1
ATOM 674 O O . PHE A 1 91 ? 4.965 2.967 5.213 1.00 87.31 91 PHE A O 1
ATOM 681 N N . ASN A 1 92 ? 4.631 5.078 5.908 1.00 84.31 92 ASN A N 1
ATOM 682 C CA . ASN A 1 92 ? 6.043 5.456 5.876 1.00 84.31 92 ASN A CA 1
ATOM 683 C C . ASN A 1 92 ? 6.576 5.543 7.308 1.00 84.31 92 ASN A C 1
ATOM 685 O O . ASN A 1 92 ? 6.293 6.510 8.012 1.00 84.31 92 ASN A O 1
ATOM 689 N N . ALA A 1 93 ? 7.368 4.548 7.710 1.00 78.62 93 ALA A N 1
ATOM 690 C CA . ALA A 1 93 ? 7.907 4.456 9.065 1.00 78.62 93 ALA A CA 1
ATOM 691 C C . ALA A 1 93 ? 8.864 5.611 9.417 1.00 78.62 93 ALA A C 1
ATOM 693 O O . ALA A 1 93 ? 8.842 6.099 10.541 1.00 78.62 93 ALA A O 1
ATOM 694 N N . TRP A 1 94 ? 9.632 6.124 8.448 1.00 73.75 94 TRP A N 1
ATOM 695 C CA . TRP A 1 94 ? 10.634 7.175 8.683 1.00 73.75 94 TRP A CA 1
ATOM 696 C C . TRP A 1 94 ? 10.029 8.518 9.085 1.00 73.75 94 TRP A C 1
ATOM 698 O O . TRP A 1 94 ? 10.675 9.326 9.745 1.00 73.75 94 TRP A O 1
ATOM 708 N N . ARG A 1 95 ? 8.775 8.779 8.698 1.00 70.19 95 ARG A N 1
ATOM 709 C CA . ARG A 1 95 ? 8.095 10.028 9.060 1.00 70.19 95 ARG A CA 1
ATOM 710 C C . ARG A 1 95 ? 7.688 10.066 10.539 1.00 70.19 95 ARG A C 1
ATOM 712 O O . ARG A 1 95 ? 7.427 11.149 11.052 1.00 70.19 95 ARG A O 1
ATOM 719 N N . HIS A 1 96 ? 7.654 8.909 11.200 1.00 65.00 96 HIS A N 1
ATOM 720 C CA . HIS A 1 96 ? 7.173 8.728 12.571 1.00 65.00 96 HIS A CA 1
ATOM 721 C C . HIS A 1 96 ? 8.272 8.239 13.534 1.00 65.00 96 HIS A C 1
ATOM 723 O O . HIS A 1 96 ? 7.968 7.825 14.645 1.00 65.00 96 HIS A O 1
ATOM 729 N N . ASP A 1 97 ? 9.545 8.341 13.134 1.00 65.50 97 ASP A N 1
ATOM 730 C CA . ASP A 1 97 ? 10.726 7.895 13.899 1.00 65.50 97 ASP A CA 1
ATOM 731 C C . ASP A 1 97 ? 10.950 8.664 15.221 1.00 65.50 97 ASP A C 1
ATOM 733 O O . ASP A 1 97 ? 11.695 8.228 16.089 1.00 65.50 97 ASP A O 1
ATOM 737 N N . LYS A 1 98 ? 10.297 9.822 15.396 1.00 62.06 98 LYS A N 1
ATOM 738 C CA . LYS A 1 98 ? 10.440 10.682 16.586 1.00 62.06 98 LYS A CA 1
ATOM 739 C C . LYS A 1 98 ? 9.370 10.476 17.658 1.00 62.06 98 LYS A C 1
ATOM 741 O O . LYS A 1 98 ? 9.441 11.142 18.686 1.00 62.06 98 LYS A O 1
ATOM 746 N N . GLU A 1 99 ? 8.369 9.635 17.418 1.00 58.47 99 GLU A N 1
ATOM 747 C CA . GLU A 1 99 ? 7.305 9.406 18.394 1.00 58.47 99 GLU A CA 1
ATOM 748 C C . GLU A 1 99 ? 7.550 8.078 19.108 1.00 58.47 99 GLU A C 1
ATOM 750 O O . GLU A 1 99 ? 7.630 7.033 18.462 1.00 58.47 99 GLU A O 1
ATOM 755 N N . ASP A 1 100 ? 7.618 8.114 20.443 1.00 64.75 100 ASP A N 1
ATOM 756 C CA . ASP A 1 100 ? 7.788 6.947 21.328 1.00 64.75 100 ASP A CA 1
ATOM 757 C C . ASP A 1 100 ? 6.683 5.872 21.156 1.00 64.75 100 ASP A C 1
ATOM 759 O O . ASP A 1 100 ? 6.714 4.812 21.779 1.00 64.75 100 ASP A O 1
ATOM 763 N N . GLU A 1 101 ? 5.711 6.102 20.2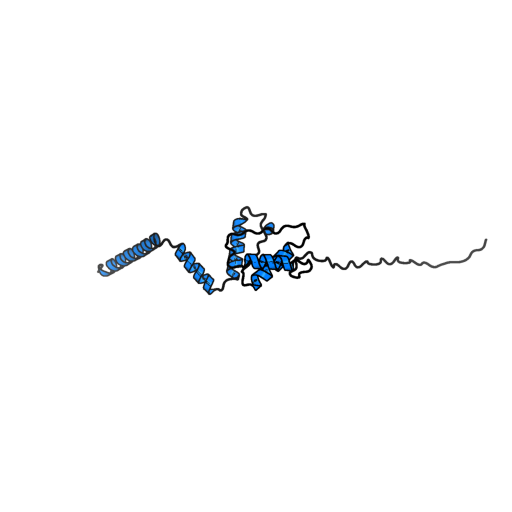65 1.00 77.12 101 GLU A N 1
ATOM 764 C CA . GLU A 1 101 ? 4.575 5.234 19.979 1.00 77.12 101 G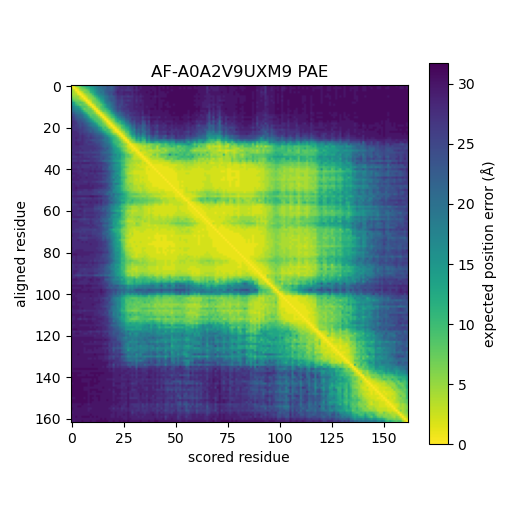LU A CA 1
ATOM 765 C C . GLU A 1 101 ? 4.333 5.049 18.463 1.00 77.12 101 GLU A C 1
ATOM 767 O O . GLU A 1 101 ? 3.247 5.326 17.948 1.00 77.12 101 GLU A O 1
ATOM 772 N N . LEU A 1 102 ? 5.310 4.507 17.720 1.00 83.31 102 LEU A N 1
ATOM 773 C CA . LEU A 1 102 ? 5.159 4.134 16.294 1.00 83.31 102 LEU A CA 1
ATOM 774 C C . LEU A 1 102 ? 3.852 3.362 16.007 1.00 83.31 102 LEU A C 1
ATOM 776 O O . LEU A 1 102 ? 3.215 3.548 14.968 1.00 83.31 102 LEU A O 1
ATOM 780 N N . TRP A 1 103 ? 3.428 2.511 16.945 1.00 81.75 103 TRP A N 1
ATOM 781 C CA . TRP A 1 103 ? 2.177 1.756 16.866 1.00 81.75 103 TRP A CA 1
ATOM 782 C C . TRP A 1 103 ? 0.924 2.633 16.894 1.00 81.75 103 TRP A C 1
ATOM 784 O O . TRP A 1 103 ? -0.027 2.343 16.166 1.00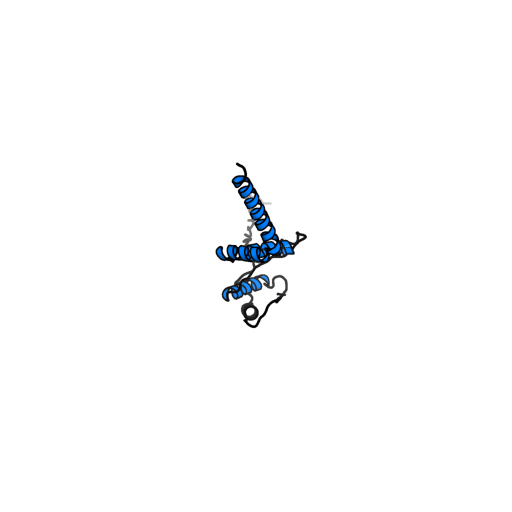 81.75 103 TRP A O 1
ATOM 794 N N . ALA A 1 104 ? 0.907 3.694 17.702 1.00 85.25 104 ALA A N 1
ATOM 795 C CA . ALA A 1 104 ? -0.210 4.630 17.756 1.00 85.25 104 ALA A CA 1
ATOM 796 C C . ALA A 1 104 ? -0.297 5.434 16.453 1.00 85.25 104 ALA A C 1
ATOM 798 O O . ALA A 1 104 ? -1.378 5.541 15.866 1.00 85.25 104 ALA A O 1
ATOM 799 N N . ALA A 1 105 ? 0.849 5.902 15.946 1.00 84.38 105 ALA A N 1
ATOM 800 C CA . ALA A 1 105 ? 0.938 6.582 14.656 1.00 84.38 105 ALA A CA 1
ATOM 801 C C . ALA A 1 105 ? 0.458 5.682 13.505 1.00 84.38 105 ALA A C 1
ATOM 803 O O . ALA A 1 105 ? -0.356 6.103 12.680 1.00 84.38 105 ALA A O 1
ATOM 804 N N . PHE A 1 106 ? 0.888 4.417 13.489 1.00 86.94 106 PHE A N 1
ATOM 805 C CA . PHE A 1 106 ? 0.408 3.422 12.534 1.00 86.94 106 PHE A CA 1
ATOM 806 C C . PHE A 1 106 ? -1.103 3.195 12.649 1.00 86.94 106 PHE A C 1
ATOM 808 O O . PHE A 1 106 ? -1.804 3.257 11.641 1.00 86.94 106 PHE A O 1
ATOM 815 N N . ALA A 1 107 ? -1.628 2.960 13.855 1.00 88.25 107 ALA A N 1
ATOM 816 C CA . ALA A 1 107 ? -3.054 2.718 14.065 1.00 88.25 107 ALA A CA 1
ATOM 817 C C . ALA A 1 107 ? -3.908 3.913 13.611 1.00 88.25 107 ALA A C 1
ATOM 819 O O . ALA A 1 107 ? -4.953 3.730 12.978 1.00 88.25 107 ALA A O 1
ATOM 820 N N . LEU A 1 108 ? -3.457 5.139 13.881 1.00 85.88 108 LEU A N 1
ATOM 821 C CA . LEU A 1 108 ? -4.137 6.355 13.452 1.00 85.88 108 LEU A CA 1
ATOM 822 C C . LEU A 1 108 ? -4.111 6.515 11.926 1.00 85.88 108 LEU A C 1
ATOM 824 O O . LEU A 1 108 ? -5.164 6.690 11.313 1.00 85.88 108 LEU A O 1
ATOM 828 N N . ASP A 1 109 ? -2.942 6.402 11.296 1.00 85.62 109 ASP A N 1
ATOM 829 C CA . ASP A 1 109 ? -2.800 6.536 9.841 1.00 85.62 109 ASP A CA 1
ATOM 830 C C . ASP A 1 109 ? -3.570 5.432 9.093 1.00 85.62 109 ASP A C 1
ATOM 832 O O . ASP A 1 109 ? -4.295 5.692 8.127 1.00 85.62 109 ASP A O 1
ATOM 836 N N . PHE A 1 110 ? -3.510 4.200 9.599 1.00 87.38 110 PHE A N 1
ATOM 837 C CA . PHE A 1 110 ? -4.260 3.065 9.071 1.00 87.38 110 PHE A CA 1
ATOM 838 C C . PHE A 1 110 ? -5.772 3.280 9.171 1.00 87.38 110 PHE A C 1
ATOM 840 O O . PHE A 1 110 ? -6.487 3.092 8.185 1.00 87.38 110 PHE A O 1
ATOM 847 N N . THR A 1 111 ? -6.281 3.702 10.333 1.00 85.44 111 THR A N 1
ATOM 848 C CA . THR A 1 111 ? -7.721 3.942 10.519 1.00 85.44 111 THR A CA 1
ATOM 849 C C . THR A 1 111 ? -8.222 5.101 9.662 1.00 85.44 111 THR A C 1
ATOM 851 O O . THR A 1 111 ? -9.288 4.976 9.055 1.00 85.44 111 THR A O 1
ATOM 854 N N . GLN A 1 112 ? -7.452 6.183 9.527 1.00 84.62 112 GLN A N 1
ATOM 855 C CA . GLN A 1 112 ? -7.785 7.306 8.645 1.00 84.62 112 GLN A CA 1
ATOM 856 C C . GLN A 1 112 ? -7.848 6.881 7.169 1.00 84.62 112 GLN A C 1
ATOM 858 O O . GLN A 1 112 ? -8.827 7.189 6.478 1.00 84.62 112 GLN A O 1
ATOM 863 N N . LYS A 1 113 ? -6.856 6.120 6.688 1.00 85.31 113 LYS A N 1
ATOM 864 C CA . LYS A 1 113 ? -6.802 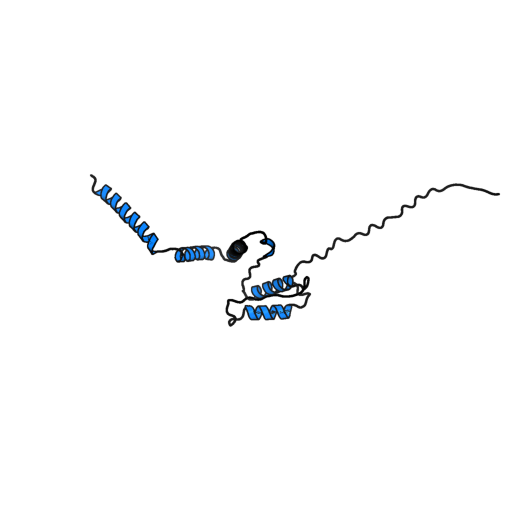5.626 5.297 1.00 85.31 113 LYS A CA 1
ATOM 865 C C . LYS A 1 113 ? -7.844 4.546 5.001 1.00 85.31 113 LYS A C 1
ATOM 867 O O . LYS A 1 113 ? -8.419 4.510 3.910 1.00 85.31 113 LYS A O 1
ATOM 872 N N . LEU A 1 114 ? -8.155 3.683 5.967 1.00 82.88 114 LEU A N 1
ATOM 873 C CA . LEU A 1 114 ? -9.268 2.743 5.833 1.00 82.88 114 LEU A CA 1
ATOM 874 C C . LEU A 1 114 ? -10.610 3.468 5.783 1.00 82.88 114 LEU A C 1
ATOM 876 O O . LEU A 1 114 ? -11.452 3.141 4.944 1.00 82.88 114 LEU A O 1
ATOM 880 N N . ALA A 1 115 ? -10.815 4.456 6.657 1.00 78.75 115 ALA A N 1
ATOM 881 C CA . ALA A 1 115 ? -12.051 5.220 6.695 1.00 78.75 115 ALA A CA 1
ATOM 882 C C . ALA A 1 115 ? -12.310 5.907 5.351 1.00 78.75 115 ALA A C 1
ATOM 884 O O . ALA A 1 115 ? -13.428 5.805 4.839 1.00 78.75 115 ALA A O 1
ATOM 885 N N . SER A 1 116 ? -11.304 6.544 4.741 1.00 76.44 116 SER A N 1
ATOM 886 C CA . SER A 1 116 ? -11.439 7.198 3.428 1.00 76.44 116 SER A CA 1
ATOM 887 C C . SER A 1 116 ? -11.777 6.224 2.292 1.00 76.44 116 SER A C 1
ATOM 889 O O . SER A 1 116 ? -12.460 6.610 1.348 1.00 76.44 116 SER A O 1
ATOM 891 N N . THR A 1 117 ? -11.400 4.950 2.423 1.00 73.94 117 THR A N 1
ATOM 892 C CA . THR A 1 117 ? -11.667 3.902 1.424 1.00 73.94 117 THR A CA 1
ATOM 893 C C . THR A 1 117 ? -13.077 3.288 1.545 1.00 73.94 117 THR A C 1
ATOM 895 O O . THR A 1 117 ? -13.541 2.607 0.627 1.00 73.94 117 THR A O 1
ATOM 898 N N . LEU A 1 118 ? -13.788 3.515 2.658 1.00 72.56 118 LEU A N 1
ATOM 899 C CA . LEU A 1 118 ? -15.116 2.948 2.931 1.00 72.56 118 LEU A CA 1
ATOM 900 C C . LEU A 1 118 ? -16.258 3.952 2.668 1.00 72.56 118 LEU A C 1
ATOM 902 O O . LEU A 1 118 ? -16.167 5.108 3.088 1.00 72.56 118 LEU A O 1
ATOM 906 N N . PRO A 1 119 ? -17.386 3.514 2.069 1.00 73.75 119 PRO A N 1
ATOM 907 C CA . PRO A 1 119 ? -18.563 4.362 1.888 1.00 73.75 119 PRO A CA 1
ATOM 908 C C . PRO A 1 119 ? -19.207 4.740 3.234 1.00 73.75 119 PRO A C 1
ATOM 910 O O . PRO A 1 119 ? -19.187 3.959 4.189 1.00 73.75 119 PRO A O 1
ATOM 913 N N . LEU A 1 120 ? -19.820 5.928 3.303 1.00 75.31 120 LEU A N 1
ATOM 914 C CA . LEU A 1 120 ? -20.324 6.539 4.547 1.00 75.31 120 LEU A CA 1
ATOM 915 C C . LEU A 1 120 ? -21.309 5.649 5.327 1.00 75.31 120 LEU A C 1
ATOM 917 O O . LEU A 1 120 ? -21.228 5.564 6.550 1.00 75.31 120 LEU A O 1
ATOM 921 N N . TRP A 1 121 ? -22.184 4.918 4.633 1.00 73.12 121 TRP A N 1
ATOM 922 C CA . TRP A 1 121 ? -23.142 4.006 5.268 1.00 73.12 121 TRP A CA 1
ATOM 923 C C . TRP A 1 121 ? -22.456 2.818 5.960 1.00 73.12 121 TRP A C 1
ATOM 925 O O . TRP A 1 121 ? -22.881 2.406 7.040 1.00 73.12 121 TRP A O 1
ATOM 935 N N . LYS A 1 122 ? -21.348 2.305 5.396 1.00 74.38 122 LYS A N 1
ATOM 936 C CA . LYS A 1 122 ? -20.543 1.259 6.045 1.00 74.38 122 LYS A CA 1
ATOM 937 C C . LYS A 1 122 ? -19.834 1.793 7.279 1.00 74.38 122 LYS A C 1
ATOM 939 O O . LYS A 1 122 ? -19.666 1.025 8.216 1.00 74.38 122 LYS A O 1
ATOM 944 N N . ARG A 1 123 ? -19.466 3.080 7.321 1.00 77.56 123 ARG A N 1
ATOM 945 C CA . ARG A 1 123 ? -18.890 3.697 8.529 1.00 77.56 123 ARG A CA 1
ATOM 946 C C . ARG A 1 123 ? -19.896 3.685 9.674 1.00 77.56 123 ARG A C 1
ATOM 948 O O . ARG A 1 123 ? -19.567 3.214 10.755 1.00 77.56 123 ARG A O 1
ATOM 955 N N . TRP A 1 124 ? -21.130 4.123 9.423 1.00 80.69 124 TRP A N 1
ATOM 956 C CA . TRP A 1 124 ? -22.192 4.091 10.433 1.00 80.69 124 TRP A CA 1
ATOM 957 C C . TRP A 1 124 ? -22.500 2.663 10.901 1.00 80.69 124 TRP A C 1
ATOM 959 O O . TRP A 1 124 ? -22.567 2.410 12.102 1.00 80.69 124 TRP A O 1
ATOM 969 N N . LEU A 1 125 ? -22.581 1.706 9.970 1.00 81.25 125 LEU A N 1
ATOM 970 C CA . LEU A 1 125 ? -22.787 0.297 10.311 1.00 81.25 125 LEU A CA 1
ATOM 971 C C . LEU A 1 125 ? -21.618 -0.282 11.127 1.00 81.25 125 LEU A C 1
ATOM 973 O O . LEU A 1 125 ? -21.838 -1.049 12.060 1.00 81.25 125 LEU A O 1
ATOM 977 N N . LEU A 1 126 ? -20.376 0.092 10.800 1.00 77.25 126 LEU A N 1
ATOM 978 C CA . LEU A 1 126 ? -19.177 -0.297 11.544 1.00 77.25 126 LEU A CA 1
ATOM 979 C C . LEU A 1 126 ? -19.207 0.286 12.960 1.00 77.25 126 LEU A C 1
ATOM 981 O O . LEU A 1 126 ? -18.947 -0.445 13.910 1.00 77.25 126 LEU A O 1
ATOM 985 N N . HIS A 1 127 ? -19.579 1.562 13.108 1.00 78.88 127 HIS A N 1
ATOM 986 C CA . HIS A 1 127 ? -19.771 2.198 14.411 1.00 78.88 127 HIS A CA 1
ATOM 987 C C . HIS A 1 127 ? -20.852 1.487 15.224 1.00 78.88 127 HIS A C 1
ATOM 989 O O . HIS A 1 127 ? -20.603 1.163 16.377 1.00 78.88 127 HIS A O 1
ATOM 995 N N . LEU A 1 128 ? -22.007 1.164 14.637 1.00 80.19 128 LEU A N 1
ATOM 996 C CA . LEU A 1 128 ? -23.056 0.395 15.316 1.00 80.19 128 LEU A CA 1
ATOM 997 C C . LEU A 1 128 ? -22.593 -1.005 15.721 1.00 80.19 128 LEU A C 1
ATOM 999 O O . LEU A 1 128 ? -22.821 -1.421 16.854 1.00 80.19 128 LEU A O 1
ATOM 1003 N N . LYS A 1 129 ? -21.918 -1.723 14.819 1.00 80.94 129 LYS A N 1
ATOM 1004 C CA . LYS A 1 129 ? -21.399 -3.072 15.077 1.00 80.94 129 LYS A CA 1
ATOM 1005 C C . LYS A 1 129 ? -20.341 -3.064 16.182 1.00 80.94 129 LYS A C 1
ATOM 1007 O O . LYS A 1 129 ? -20.378 -3.917 17.062 1.00 80.94 129 LYS A O 1
ATOM 1012 N N . LEU A 1 130 ? -19.417 -2.104 16.153 1.00 78.88 130 LEU A N 1
ATOM 1013 C CA . LEU A 1 130 ? -18.394 -1.925 17.186 1.00 78.88 130 LEU A CA 1
ATOM 1014 C C . LEU A 1 130 ? -19.015 -1.499 18.515 1.00 78.88 130 LEU A C 1
ATOM 1016 O O . LEU A 1 130 ? -18.632 -2.031 19.552 1.00 78.88 130 LEU A O 1
ATOM 1020 N N . SER A 1 131 ? -19.994 -0.592 18.487 1.00 75.44 131 SER A N 1
ATOM 1021 C CA . SER A 1 131 ? -20.763 -0.208 19.669 1.00 75.44 131 SER A CA 1
ATOM 1022 C C . SER A 1 131 ? -21.463 -1.415 20.272 1.00 75.44 131 SER A C 1
ATOM 1024 O O . SER A 1 131 ? -21.342 -1.615 21.469 1.00 75.44 131 SER A O 1
ATOM 1026 N N . TYR A 1 132 ? -22.096 -2.272 19.468 1.00 76.44 132 TYR A N 1
ATOM 1027 C CA . TYR A 1 132 ? -22.723 -3.507 19.943 1.00 76.44 132 TYR A CA 1
ATOM 1028 C C . TYR A 1 132 ? -21.709 -4.492 20.545 1.00 76.44 132 TYR A C 1
ATOM 1030 O O . TYR A 1 132 ? -21.932 -4.999 21.638 1.00 76.44 132 TYR A O 1
ATOM 1038 N N . LEU A 1 133 ? -20.562 -4.710 19.892 1.00 74.06 133 LEU A N 1
ATOM 1039 C CA . LEU A 1 133 ? -19.494 -5.584 20.405 1.00 74.06 133 LEU A CA 1
ATOM 1040 C C . LEU A 1 133 ? -18.828 -5.045 21.681 1.00 74.06 133 LEU A C 1
ATOM 1042 O O . LEU A 1 133 ? -18.289 -5.821 22.464 1.00 74.06 133 LEU A O 1
ATOM 1046 N N . ARG A 1 134 ? -18.858 -3.726 21.896 1.00 73.69 134 ARG A N 1
ATOM 1047 C CA . ARG A 1 134 ? -18.354 -3.068 23.111 1.00 73.69 134 ARG A CA 1
ATOM 1048 C C . ARG A 1 134 ? -19.435 -2.913 24.187 1.00 73.69 134 ARG A C 1
ATOM 1050 O O . ARG A 1 134 ? -19.117 -2.632 25.341 1.00 73.69 134 ARG A O 1
ATOM 1057 N N . PHE A 1 135 ? -20.708 -3.080 23.834 1.00 58.78 135 PHE A N 1
ATOM 1058 C CA . PHE A 1 135 ? -21.818 -2.893 24.753 1.00 58.78 135 PHE A CA 1
ATOM 1059 C C . PHE A 1 135 ? -21.982 -4.138 25.623 1.00 58.78 135 PHE A C 1
ATOM 1061 O O . PHE A 1 135 ? -22.620 -5.118 25.243 1.00 58.78 135 PHE A O 1
ATOM 1068 N N . ASN A 1 136 ? -21.424 -4.081 26.834 1.00 63.78 136 ASN A N 1
ATOM 1069 C CA . ASN A 1 136 ? -21.728 -5.026 27.903 1.00 63.78 136 ASN A CA 1
ATOM 1070 C C . ASN A 1 136 ? -23.210 -4.892 28.286 1.00 63.78 136 ASN A C 1
ATOM 1072 O O . ASN A 1 136 ? -23.576 -4.174 29.222 1.00 63.78 136 ASN A O 1
ATOM 1076 N N . TRP A 1 137 ? -24.067 -5.620 27.563 1.00 60.75 137 TRP A N 1
ATOM 1077 C CA . TRP A 1 137 ? -25.524 -5.648 27.736 1.00 60.75 137 TRP A CA 1
ATOM 1078 C C . TRP A 1 137 ? -25.929 -5.903 29.190 1.00 60.75 137 TRP A C 1
ATOM 1080 O O . TRP A 1 137 ? -26.942 -5.393 29.651 1.00 60.75 137 TRP A O 1
ATOM 1090 N N . ARG A 1 138 ? -25.072 -6.597 29.949 1.00 62.25 138 ARG A N 1
ATOM 1091 C CA . ARG A 1 138 ? -25.235 -6.895 31.372 1.00 62.25 138 ARG A CA 1
ATOM 1092 C C . ARG A 1 138 ? -25.105 -5.698 32.326 1.00 62.25 138 ARG A C 1
ATOM 1094 O O . ARG A 1 138 ? -25.489 -5.863 33.473 1.00 62.25 138 ARG A O 1
ATOM 1101 N N . GLN A 1 139 ? -24.615 -4.529 31.908 1.00 63.28 139 GLN A N 1
ATOM 1102 C CA . GLN A 1 139 ? -24.518 -3.323 32.757 1.00 63.28 139 GLN A CA 1
ATOM 1103 C C . GLN A 1 139 ? -25.510 -2.217 32.350 1.00 63.28 139 GLN A C 1
ATOM 1105 O O . GLN A 1 139 ? -26.041 -1.529 33.221 1.00 63.28 139 GLN A O 1
ATOM 1110 N N . GLY A 1 140 ? -25.821 -2.080 31.055 1.00 63.72 140 GLY A N 1
ATOM 1111 C CA . GLY A 1 140 ? -26.727 -1.036 30.545 1.00 63.72 140 GLY A CA 1
ATOM 1112 C C . GLY A 1 140 ? -28.198 -1.229 30.938 1.00 63.72 140 GLY A C 1
ATOM 1113 O O . GLY A 1 140 ? -28.868 -0.273 31.328 1.00 63.72 140 GLY A O 1
ATOM 1114 N N . TRP A 1 141 ? -28.696 -2.470 30.921 1.00 68.75 141 TRP A N 1
ATOM 1115 C CA . TRP A 1 141 ? -30.071 -2.785 31.333 1.00 68.75 141 TRP A CA 1
ATOM 1116 C C . TRP A 1 141 ? -30.339 -2.520 32.820 1.00 68.75 141 TRP A C 1
ATOM 1118 O O . TRP A 1 141 ? -31.443 -2.110 33.151 1.00 68.75 141 TRP A O 1
ATOM 1128 N N . PHE A 1 142 ? -29.350 -2.668 33.714 1.00 72.56 142 PHE A N 1
ATOM 1129 C CA . PHE A 1 142 ? -29.533 -2.314 35.126 1.00 72.56 142 PHE A CA 1
ATOM 1130 C C . PHE A 1 142 ? -29.757 -0.816 35.303 1.00 72.56 142 PHE A C 1
ATOM 1132 O O . PHE A 1 142 ? -30.549 -0.436 36.157 1.00 72.56 142 PHE A O 1
ATOM 1139 N N . GLN A 1 143 ? -29.103 0.031 34.501 1.00 67.56 143 GLN A N 1
ATOM 1140 C CA . GLN A 1 143 ? -29.335 1.475 34.538 1.00 67.56 143 GLN A CA 1
ATOM 1141 C C . GLN A 1 143 ? -30.695 1.836 33.939 1.00 67.56 143 GLN A C 1
ATOM 1143 O O . GLN A 1 143 ? -31.452 2.562 34.576 1.00 67.56 143 GLN A O 1
ATOM 1148 N N . ALA A 1 144 ? -31.049 1.271 32.780 1.00 75.88 144 ALA A N 1
ATOM 1149 C CA . ALA A 1 144 ? -32.368 1.468 32.178 1.00 75.88 144 ALA A CA 1
ATOM 1150 C C . ALA A 1 144 ? -33.499 0.993 33.108 1.00 75.88 144 ALA A C 1
ATOM 1152 O O . ALA A 1 144 ? -34.458 1.726 33.324 1.00 75.88 144 ALA A O 1
ATOM 1153 N N . ALA A 1 145 ? -33.351 -0.176 33.739 1.00 79.94 145 ALA A N 1
ATOM 1154 C CA . ALA A 1 145 ? -34.278 -0.690 34.743 1.00 79.94 145 ALA A CA 1
ATOM 1155 C C . ALA A 1 145 ? -34.322 0.200 35.993 1.00 79.94 145 ALA A C 1
ATOM 1157 O O . ALA A 1 145 ? -35.407 0.467 36.498 1.00 79.94 145 ALA A O 1
ATOM 1158 N N . LYS A 1 146 ? -33.182 0.728 36.466 1.00 75.12 146 LYS A N 1
ATOM 1159 C CA . LYS A 1 146 ? -33.149 1.699 37.575 1.00 75.12 146 LYS A CA 1
ATOM 1160 C C . LYS A 1 146 ? -33.944 2.958 37.246 1.00 75.12 146 LYS A C 1
ATOM 1162 O O . LYS A 1 146 ? -34.716 3.407 38.084 1.00 75.12 146 LYS A O 1
ATOM 1167 N N . PHE A 1 147 ? -33.779 3.510 36.044 1.00 80.69 147 PHE A N 1
ATOM 1168 C CA . PHE A 1 147 ? -34.521 4.690 35.600 1.00 80.69 147 PHE A CA 1
ATOM 1169 C C . PHE A 1 147 ? -36.007 4.398 35.387 1.00 80.69 147 PHE A C 1
ATOM 1171 O O . PHE A 1 147 ? -36.832 5.239 35.728 1.00 80.69 147 PHE A O 1
ATOM 1178 N N . LEU A 1 148 ? -36.364 3.204 34.909 1.00 83.25 148 LEU A N 1
ATOM 1179 C CA . LEU A 1 148 ? -37.758 2.771 34.783 1.00 83.25 148 LEU A CA 1
ATOM 1180 C C . LEU A 1 148 ? -38.422 2.612 36.156 1.00 83.25 148 LEU A C 1
ATOM 1182 O O . LEU A 1 148 ? -39.520 3.115 36.364 1.00 83.25 148 LEU A O 1
ATOM 1186 N N . VAL A 1 149 ? -37.736 1.986 37.117 1.00 84.31 149 VAL A N 1
ATOM 1187 C CA . VAL A 1 149 ? -38.215 1.835 38.500 1.00 84.31 149 VAL A CA 1
ATOM 1188 C C . VAL A 1 149 ? -38.321 3.195 39.195 1.00 84.31 149 VAL A C 1
ATOM 1190 O O . VAL A 1 149 ? -39.344 3.482 39.812 1.00 84.31 149 VAL A O 1
ATOM 1193 N N . LEU A 1 150 ? -37.316 4.067 39.055 1.00 80.69 150 LEU A N 1
ATOM 1194 C CA . LEU A 1 150 ? -37.346 5.422 39.614 1.00 80.69 150 LEU A CA 1
ATOM 1195 C C . LEU A 1 150 ? -38.454 6.269 38.972 1.00 80.69 150 LEU A C 1
ATOM 1197 O O . LEU A 1 150 ? -39.236 6.883 39.693 1.00 80.69 150 LEU A O 1
ATOM 1201 N N . GLY A 1 151 ? -38.592 6.245 37.646 1.00 80.50 151 GLY A N 1
ATOM 1202 C CA . GLY A 1 151 ? -39.655 6.947 36.923 1.00 80.50 151 GLY A CA 1
ATOM 1203 C C . GLY A 1 151 ? -41.051 6.448 37.296 1.00 80.50 151 GLY A C 1
ATOM 1204 O O . GLY A 1 151 ? -41.946 7.251 37.548 1.00 80.50 151 GLY A O 1
ATOM 1205 N N . CYS A 1 152 ? -41.224 5.132 37.432 1.00 80.62 152 CYS A N 1
ATOM 1206 C CA . CYS A 1 152 ? -42.474 4.529 37.891 1.00 80.62 152 CYS A CA 1
ATOM 1207 C C . CYS A 1 152 ? -42.782 4.912 39.349 1.00 80.62 152 CYS A C 1
ATOM 1209 O O . CYS A 1 152 ? -43.923 5.231 39.669 1.00 80.62 152 CYS A O 1
ATOM 1211 N N . SER A 1 153 ? -41.770 4.989 40.221 1.00 77.62 153 SER A N 1
ATOM 1212 C CA . SER A 1 153 ? -41.952 5.413 41.617 1.00 77.62 153 SER A CA 1
ATOM 1213 C C . SER A 1 153 ? -42.356 6.888 41.760 1.00 77.62 153 SER A C 1
ATOM 1215 O O . SER A 1 153 ? -43.149 7.229 42.638 1.00 77.62 153 SER A O 1
ATOM 1217 N N . VAL A 1 154 ? -41.865 7.760 40.871 1.00 80.19 154 VAL A N 1
ATOM 1218 C CA . VAL A 1 154 ? -42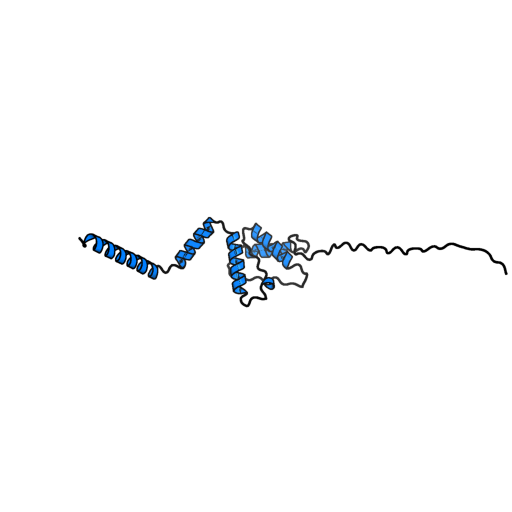.254 9.178 40.810 1.00 80.19 154 VAL A CA 1
ATOM 1219 C C . VAL A 1 154 ? -43.681 9.327 40.276 1.00 80.19 154 VAL A C 1
ATOM 1221 O O . VAL A 1 154 ? -44.466 10.079 40.850 1.00 80.19 154 VAL A O 1
ATOM 1224 N N . LEU A 1 155 ? -44.052 8.560 39.245 1.00 77.31 155 LEU A N 1
ATOM 1225 C CA . LEU A 1 155 ? -45.413 8.546 38.697 1.00 77.31 155 LEU A CA 1
ATOM 1226 C C . LEU A 1 155 ? -46.444 7.996 39.696 1.00 77.31 155 LEU A C 1
ATOM 1228 O O . LEU A 1 155 ? -47.518 8.577 39.832 1.00 77.31 155 LEU A O 1
ATOM 1232 N N . LEU A 1 156 ? -46.115 6.943 40.455 1.00 75.06 156 LEU A N 1
ATOM 1233 C CA . LEU A 1 156 ? -46.999 6.433 41.511 1.00 75.06 156 LEU A CA 1
ATOM 1234 C C . LEU A 1 156 ? -47.168 7.431 42.664 1.00 75.06 156 LEU A C 1
ATOM 1236 O O . LEU A 1 156 ? -48.280 7.587 43.164 1.00 75.06 156 LEU A O 1
ATOM 1240 N N . ARG A 1 157 ? -46.107 8.144 43.070 1.00 71.69 157 ARG A N 1
ATOM 1241 C CA . ARG A 1 157 ? -46.221 9.218 44.077 1.00 71.69 157 ARG A CA 1
ATOM 1242 C C . ARG A 1 157 ? -47.104 10.369 43.613 1.00 71.69 157 ARG A C 1
ATOM 1244 O O . ARG A 1 157 ? -47.809 10.941 44.433 1.00 71.69 157 ARG A O 1
ATOM 1251 N N . HIS A 1 158 ? -47.080 10.689 42.323 1.00 71.25 158 HIS A N 1
ATOM 1252 C CA . HIS A 1 158 ? -47.915 11.748 41.761 1.00 71.25 158 HIS A CA 1
ATOM 1253 C C . HIS A 1 158 ? -49.386 11.321 41.585 1.00 71.25 158 HIS A C 1
ATOM 1255 O O . HIS A 1 158 ? -50.264 12.175 41.538 1.00 71.25 158 HIS A O 1
ATOM 1261 N N . HIS A 1 159 ? -49.674 10.016 41.505 1.00 72.50 159 HIS A N 1
ATOM 1262 C CA . HIS A 1 159 ? -51.039 9.491 41.369 1.00 72.50 159 HIS A CA 1
ATOM 1263 C C . HIS A 1 159 ? -51.716 9.172 42.722 1.00 72.50 159 HIS A C 1
ATOM 1265 O O . HIS A 1 159 ? -52.941 9.162 42.802 1.00 72.50 159 HIS A O 1
ATOM 1271 N N . PHE A 1 160 ? -50.948 8.917 43.787 1.00 65.62 160 PHE A N 1
ATOM 1272 C CA . PHE A 1 160 ? -51.461 8.620 45.140 1.00 65.62 160 PHE A CA 1
ATOM 1273 C C . PHE A 1 160 ? -51.284 9.773 46.149 1.00 65.62 160 PHE A C 1
ATOM 1275 O O . PHE A 1 160 ? -51.534 9.593 47.337 1.00 65.62 160 PHE A O 1
ATOM 1282 N N . GLY A 1 161 ? -50.828 10.942 45.690 1.00 58.78 161 GLY A N 1
ATOM 1283 C CA . GLY A 1 161 ? -50.611 12.145 46.497 1.00 58.78 161 GLY A CA 1
ATOM 1284 C C . GLY A 1 161 ? -51.599 13.270 46.180 1.00 58.78 161 GLY A C 1
ATOM 1285 O O . GLY A 1 161 ? -51.162 14.354 45.804 1.00 58.78 161 GLY A O 1
ATOM 1286 N N . CYS A 1 162 ? -52.898 13.006 46.317 1.00 49.50 162 CYS A N 1
ATOM 1287 C CA . CYS A 1 162 ? -53.950 13.993 46.582 1.00 49.50 162 CYS A CA 1
ATOM 1288 C C . CYS A 1 162 ? -54.865 13.425 47.666 1.00 49.50 162 CYS A C 1
ATOM 1290 O O . CYS A 1 162 ? -55.209 12.226 47.554 1.00 49.50 162 CYS A O 1
#

Mean predicted aligned error: 16.51 Å

Sequence (162 aa):
MAAPPDDDTKTSSASESSASVSPNSVSDQPTREDTLGFKPNVEAVAVFLTHSETHPPLTLSVEGAWGSGKSSFMLQLEDRIRAKGGKTVWFNAWRHDKEDELWAAFALDFTQKLASTLPLWKRWLLHLKLSYLRFNWRQGWFQAAKFLVLGCSVLLRHHFGC

Nearest PDB structures (foldseek):
  6vvt-assembly1_E  TM=1.664E-01  e=8.619E+00  Mycolicibacterium smegmatis MC2 155

pLDDT: mean 77.28, std 16.02, range [40.38, 96.5]

Radius of gyration: 35.72 Å; Cα contacts (8 Å, |Δi|>4): 58; chains: 1; bounding box: 120×77×82 Å

Secondary structure (DSSP, 8-state):
-------------------------------SS-SSS-HHHHHHHHHHHH-TT-PSP--------TTS-HHHHHHHHHHHHHHTT-------GGGGTTSTTHHHHHHHHHHHHHHHHS-HHHHHHHHHHHHHHH--HHHHHHHHHHHHHHHHHHHHHHHS--

Foldseek 3Di:
DDDDDDDDDDPDPPDDPPPPPPPPPVPLDQDLDPPPPCVVVLLVVLCQCLPPPNDDDDDDDDDDDPPNRSVNSVSNSCVSNVVVVHDDADDDQVVCVPDPCSPVVCVVSVVVVVVVVDDPVVVVVVVVVVCVVVDPVVPVVVVVVVVVVVVVVVVVCVVPPD

Solvent-accessible surface area (backbone atoms only — not comparable to full-atom values): 10580 Å² total; per-residue (Å²): 142,80,86,89,83,85,89,79,93,71,91,73,76,81,76,78,76,78,78,77,75,74,83,73,69,79,71,95,62,73,42,71,69,77,84,84,70,48,60,68,59,38,49,52,51,36,49,54,75,68,36,89,87,54,70,81,90,81,86,85,86,89,84,77,63,90,90,66,48,64,64,17,50,54,45,37,30,47,54,51,31,43,75,72,72,48,86,83,84,90,81,70,67,80,84,42,73,86,48,102,45,53,67,56,55,48,52,50,53,48,51,54,56,50,53,74,75,48,58,72,70,57,51,55,51,48,51,53,51,50,49,55,78,66,50,59,64,86,58,55,53,59,51,53,49,49,51,50,53,52,51,50,54,52,52,50,50,69,73,72,66,124